Protein AF-U4UVW8-F1 (afdb_monomer_lite)

Foldseek 3Di:
DLVQQFVVVLQVVLCVVDPLVVLQVLVVVLLVLLVVLLPLCPDPVVVPDDVVVNLVSLVVSLVSCVNNGRNVSVVLSVVLSVCCVPPNPVSNVVCSVVNVVSSVVSVVSCVVVPSYD

pLDDT: mean 92.65, std 7.86, range [54.16, 98.38]

Sequence (117 aa):
MTDEILNKRVLGELSEQLSHDTAEMLLTRYEDEANALMTLLNSQQGKDAPVEDLIKDIHKTAGSSAQLGLSAMRHKLNVIEVNVKQQGVDALWSEIDNLNTLWKDSKDAIRNEGFLS

Secondary structure (DSSP, 8-state):
-HHHHS-HHHHHHHHHHS-HHHHHHHHHHHHHHHHHHHHHHTSHHHHHS-HHHHHHHHHHHHHHHHHTT-HHHHHHHHHHHHHHHHH-THHHHTTHHHHHHHHHHHHHHHHHTTS--

Radius of gyration: 14.37 Å; chains: 1; bounding box: 38×25×40 Å

Structure (mmCIF, N/CA/C/O backbone):
data_AF-U4UVW8-F1
#
_entry.id   AF-U4UVW8-F1
#
loop_
_atom_site.group_PDB
_atom_site.id
_atom_site.type_symbol
_atom_site.label_atom_id
_atom_site.label_alt_id
_atom_site.label_comp_id
_atom_site.label_asym_id
_atom_site.label_entity_id
_atom_site.label_seq_id
_atom_site.pdbx_PDB_ins_code
_atom_site.Cartn_x
_atom_site.Cartn_y
_atom_site.Cartn_z
_atom_site.occupancy
_atom_site.B_iso_or_equiv
_atom_site.auth_seq_id
_atom_site.auth_comp_id
_atom_site.auth_asym_id
_atom_site.auth_atom_id
_atom_site.pdbx_PDB_model_num
ATOM 1 N N . MET A 1 1 ? 5.270 -16.546 -8.961 1.00 54.16 1 MET A N 1
ATOM 2 C CA . MET A 1 1 ? 5.485 -15.763 -7.733 1.00 54.16 1 MET A CA 1
ATOM 3 C C . MET A 1 1 ? 5.767 -14.296 -8.021 1.00 54.16 1 MET A C 1
ATOM 5 O O . MET A 1 1 ? 4.865 -13.515 -7.773 1.00 54.16 1 MET A O 1
ATOM 9 N N . THR A 1 2 ? 6.899 -13.869 -8.599 1.00 59.59 2 THR A N 1
ATOM 10 C CA . THR A 1 2 ? 7.118 -12.417 -8.838 1.00 59.59 2 THR A CA 1
ATOM 11 C C . THR A 1 2 ? 6.093 -11.796 -9.794 1.00 59.59 2 THR A C 1
ATOM 13 O O . THR A 1 2 ? 5.602 -10.706 -9.528 1.00 59.59 2 THR A O 1
ATOM 16 N N . ASP A 1 3 ? 5.687 -12.524 -10.840 1.00 60.28 3 ASP A N 1
ATOM 17 C CA . ASP A 1 3 ? 4.657 -12.079 -11.800 1.00 60.28 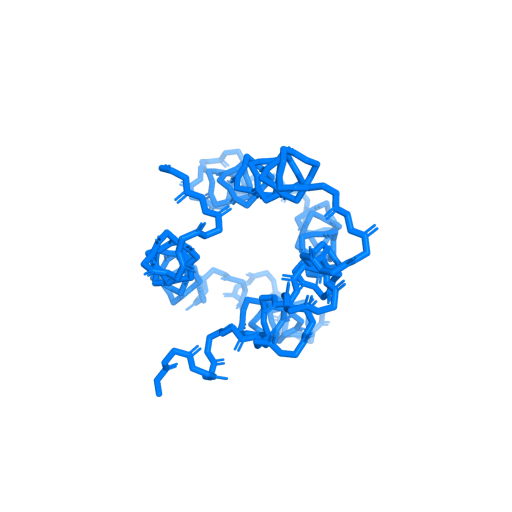3 ASP A CA 1
ATOM 18 C C . ASP A 1 3 ? 3.249 -11.953 -11.178 1.00 60.28 3 ASP A C 1
ATOM 20 O O . ASP A 1 3 ? 2.358 -11.343 -11.764 1.00 60.28 3 ASP A O 1
ATOM 24 N N . GLU A 1 4 ? 3.028 -12.534 -9.993 1.00 77.12 4 GLU A N 1
ATOM 25 C CA . GLU A 1 4 ? 1.775 -12.383 -9.238 1.00 77.12 4 GLU A CA 1
ATOM 26 C C . GLU A 1 4 ? 1.809 -11.111 -8.373 1.00 77.12 4 GLU A C 1
ATOM 28 O O . GLU A 1 4 ? 0.774 -10.483 -8.142 1.00 77.12 4 GLU A O 1
ATOM 33 N N . ILE A 1 5 ? 3.008 -10.694 -7.946 1.00 85.50 5 ILE A N 1
ATOM 34 C CA . ILE A 1 5 ? 3.252 -9.500 -7.128 1.00 85.50 5 ILE A CA 1
ATOM 35 C C . ILE A 1 5 ? 3.306 -8.241 -8.001 1.00 85.50 5 ILE A C 1
ATOM 37 O O . ILE A 1 5 ? 2.658 -7.237 -7.685 1.00 85.50 5 ILE A O 1
ATOM 41 N N . LEU A 1 6 ? 4.046 -8.319 -9.111 1.00 91.31 6 LEU A N 1
ATOM 42 C CA . LEU A 1 6 ? 4.310 -7.226 -10.036 1.00 91.31 6 LEU A CA 1
ATOM 43 C C . LEU A 1 6 ? 3.741 -7.510 -11.427 1.00 91.31 6 LEU A C 1
ATOM 45 O O . LEU A 1 6 ? 3.935 -8.573 -12.013 1.00 91.31 6 LEU A O 1
ATOM 49 N N . ASN A 1 7 ? 3.133 -6.491 -12.019 1.00 91.25 7 ASN A N 1
ATOM 50 C CA . ASN A 1 7 ? 2.764 -6.463 -13.419 1.00 91.25 7 ASN A CA 1
ATOM 51 C C . ASN A 1 7 ? 3.956 -5.981 -14.253 1.00 91.25 7 ASN A C 1
ATOM 53 O O . ASN A 1 7 ? 4.135 -4.784 -14.492 1.00 91.25 7 ASN A O 1
ATOM 57 N N . LYS A 1 8 ? 4.743 -6.943 -14.739 1.00 85.88 8 LYS A N 1
ATOM 58 C CA . LYS A 1 8 ? 5.932 -6.687 -15.564 1.00 85.88 8 LYS A CA 1
ATOM 59 C C . LYS A 1 8 ? 5.639 -5.948 -16.864 1.00 85.88 8 LYS A C 1
ATOM 61 O O . LYS A 1 8 ? 6.507 -5.236 -17.350 1.00 85.88 8 LYS A O 1
ATOM 66 N N . ARG A 1 9 ? 4.425 -6.072 -17.415 1.00 87.94 9 ARG A N 1
ATOM 67 C CA . ARG A 1 9 ? 4.039 -5.318 -18.614 1.00 87.94 9 ARG A CA 1
ATOM 68 C C . ARG A 1 9 ? 3.965 -3.826 -18.311 1.00 87.94 9 ARG A C 1
ATOM 70 O O . ARG A 1 9 ? 4.564 -3.042 -19.029 1.00 87.94 9 ARG A O 1
ATOM 77 N N . VAL A 1 10 ? 3.276 -3.451 -17.231 1.00 89.31 10 VAL A N 1
ATOM 78 C CA . VAL A 1 10 ? 3.172 -2.045 -16.807 1.00 89.31 10 VAL A CA 1
ATOM 79 C C . VAL A 1 10 ? 4.550 -1.487 -16.463 1.00 89.31 10 VAL A C 1
ATOM 81 O O . VAL A 1 10 ? 4.882 -0.402 -16.914 1.00 89.31 10 VAL A O 1
ATOM 84 N N . LEU A 1 11 ? 5.378 -2.239 -15.734 1.00 85.50 11 LEU A N 1
ATOM 85 C CA . LEU A 1 11 ? 6.744 -1.817 -15.395 1.00 85.50 11 LEU A CA 1
ATOM 86 C C . LEU A 1 11 ? 7.657 -1.681 -16.626 1.00 85.50 11 LEU A C 1
ATOM 88 O O . LEU A 1 11 ? 8.459 -0.750 -16.699 1.00 85.50 11 LEU A O 1
ATOM 92 N N . GLY A 1 12 ? 7.511 -2.579 -17.605 1.00 83.38 12 GLY A N 1
ATOM 93 C CA . GLY A 1 12 ? 8.202 -2.499 -18.891 1.00 83.38 12 GLY A CA 1
ATOM 94 C C . GLY A 1 12 ? 7.783 -1.261 -19.681 1.00 83.38 12 GLY A C 1
ATOM 95 O O . GLY A 1 12 ? 8.637 -0.470 -20.062 1.00 83.38 12 GLY A O 1
ATOM 96 N N . GLU A 1 13 ? 6.474 -1.027 -19.825 1.00 87.25 13 GLU A N 1
ATOM 97 C CA . GLU A 1 13 ? 5.924 0.181 -20.459 1.00 87.25 13 GLU A CA 1
ATOM 98 C C . GLU A 1 13 ? 6.431 1.458 -19.764 1.00 87.25 13 GLU A C 1
ATOM 100 O O . GLU A 1 13 ? 6.806 2.421 -20.431 1.00 87.25 13 GLU A O 1
ATOM 105 N N . LEU A 1 14 ? 6.501 1.457 -18.428 1.00 86.62 14 LEU A N 1
ATOM 106 C CA . LEU A 1 14 ? 6.999 2.583 -17.635 1.00 86.62 14 LEU A CA 1
ATOM 107 C C . LEU A 1 14 ? 8.480 2.86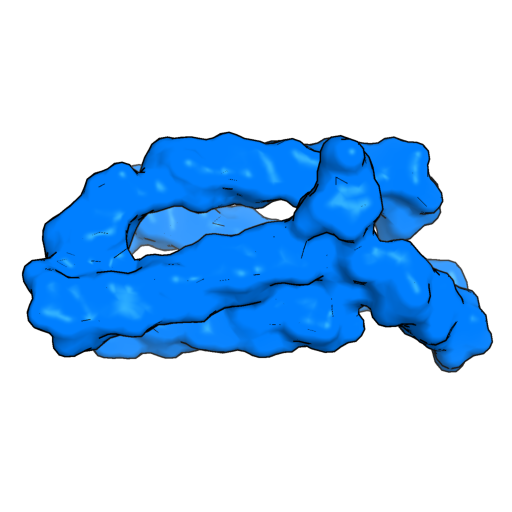3 -17.917 1.00 86.62 14 LEU A C 1
ATOM 109 O O . LEU A 1 14 ? 8.873 4.017 -18.055 1.00 86.62 14 LEU A O 1
ATOM 113 N N . SER A 1 15 ? 9.281 1.807 -18.051 1.00 81.06 15 SER A N 1
ATOM 114 C CA . SER A 1 15 ? 10.721 1.893 -18.330 1.00 81.06 15 SER A CA 1
ATOM 115 C C . SER A 1 15 ? 11.037 2.233 -19.787 1.00 81.06 15 SER A C 1
ATOM 117 O O . SER A 1 15 ? 12.100 2.772 -20.073 1.00 81.06 15 SER A O 1
ATOM 119 N N . GLU A 1 16 ? 10.131 1.925 -20.716 1.00 85.75 16 GLU A N 1
ATOM 120 C CA . GLU A 1 16 ? 10.244 2.311 -22.126 1.00 85.75 16 GLU A CA 1
ATOM 121 C C . GLU A 1 16 ? 9.827 3.770 -22.358 1.00 85.75 16 GLU A C 1
ATOM 123 O O . GLU A 1 16 ? 10.403 4.457 -23.203 1.00 85.75 16 GLU A O 1
ATOM 128 N N . GLN A 1 17 ? 8.815 4.249 -21.628 1.00 86.25 17 GLN A N 1
ATOM 129 C CA . GLN A 1 17 ? 8.271 5.602 -21.783 1.00 86.25 17 GLN A CA 1
ATOM 130 C C . GLN A 1 17 ? 9.042 6.659 -20.990 1.00 86.25 17 GLN A C 1
ATOM 132 O O . GLN A 1 17 ? 9.016 7.837 -21.354 1.00 86.25 17 GLN A O 1
ATOM 137 N N . LEU A 1 18 ? 9.700 6.262 -19.902 1.00 86.12 18 LEU A N 1
ATOM 138 C CA . LEU A 1 18 ? 10.402 7.159 -18.993 1.00 86.12 18 LEU A CA 1
ATOM 139 C C . LEU A 1 18 ? 11.900 6.857 -18.991 1.00 86.12 18 LEU A C 1
ATOM 141 O O . LEU A 1 18 ? 12.326 5.733 -19.234 1.00 86.12 18 LEU A O 1
ATOM 145 N N . SER A 1 19 ? 12.720 7.863 -18.675 1.00 86.25 19 SER A N 1
ATOM 146 C CA . SER A 1 19 ? 14.119 7.585 -18.346 1.00 86.25 19 SER A CA 1
ATOM 147 C C . SER A 1 19 ? 14.197 6.721 -17.086 1.00 86.25 19 SER A C 1
ATOM 149 O O . SER A 1 19 ? 13.325 6.817 -16.218 1.00 86.25 19 SER A O 1
ATOM 151 N N . HIS A 1 20 ? 15.270 5.935 -16.961 1.00 83.38 20 HIS A N 1
ATOM 152 C CA . HIS A 1 20 ? 15.536 5.129 -15.767 1.00 83.38 20 HIS A CA 1
ATOM 153 C C . HIS A 1 20 ? 15.420 5.966 -14.481 1.00 83.38 20 HIS A C 1
ATOM 155 O O . HIS A 1 20 ? 14.618 5.629 -13.618 1.00 83.38 20 HIS A O 1
ATOM 161 N N . ASP A 1 21 ? 16.074 7.132 -14.431 1.00 86.31 21 ASP A N 1
ATOM 162 C CA . ASP A 1 21 ? 16.014 8.066 -13.296 1.00 86.31 21 ASP A CA 1
ATOM 163 C C . ASP A 1 21 ? 14.583 8.520 -12.954 1.00 86.31 21 ASP A C 1
ATOM 165 O O . ASP A 1 21 ? 14.239 8.733 -11.792 1.00 86.31 21 ASP A O 1
ATOM 169 N N . THR A 1 22 ? 13.723 8.696 -13.964 1.00 89.19 22 THR A N 1
ATOM 170 C CA . THR A 1 22 ? 12.332 9.116 -13.742 1.00 89.19 22 THR A CA 1
ATOM 171 C C . THR A 1 22 ? 11.498 7.956 -13.202 1.00 89.19 22 THR A C 1
ATOM 173 O O . THR A 1 22 ? 10.703 8.157 -12.284 1.00 89.19 22 THR A O 1
ATOM 176 N N . ALA A 1 23 ? 11.679 6.749 -13.742 1.00 87.94 23 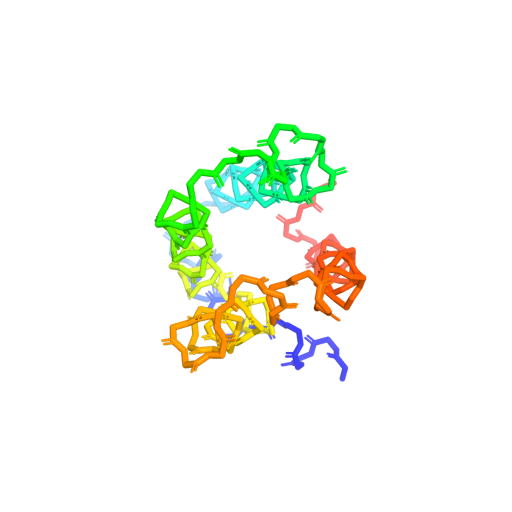ALA A N 1
ATOM 177 C CA . ALA A 1 23 ? 11.013 5.547 -13.248 1.00 87.94 23 ALA A CA 1
ATOM 178 C C . ALA A 1 23 ? 11.427 5.240 -11.798 1.00 87.94 23 ALA A C 1
ATOM 180 O O . ALA A 1 23 ? 10.565 5.035 -10.942 1.00 87.94 23 ALA A O 1
ATOM 181 N N . GLU A 1 24 ? 12.724 5.312 -11.502 1.00 89.44 24 GLU A N 1
ATOM 182 C CA . GLU A 1 24 ? 13.277 5.135 -10.159 1.00 89.44 24 GLU A CA 1
ATOM 183 C C . GLU A 1 24 ? 12.744 6.196 -9.182 1.00 89.44 24 GLU A C 1
ATOM 185 O O . GLU A 1 24 ? 12.301 5.862 -8.082 1.00 89.44 24 GLU A O 1
ATOM 190 N N . MET A 1 25 ? 12.682 7.471 -9.589 1.00 92.50 25 MET A N 1
ATOM 191 C CA . MET A 1 25 ? 12.088 8.538 -8.773 1.00 92.50 25 MET A CA 1
ATOM 192 C C . MET A 1 25 ? 10.618 8.251 -8.434 1.00 92.50 25 MET A C 1
ATOM 194 O O . MET A 1 25 ? 10.190 8.471 -7.298 1.00 92.50 25 MET A O 1
ATOM 198 N N . LEU A 1 26 ? 9.823 7.789 -9.404 1.00 92.88 26 LEU A N 1
ATOM 199 C CA . LEU A 1 26 ? 8.411 7.465 -9.184 1.00 92.88 26 LEU A CA 1
ATOM 200 C C . LEU A 1 26 ? 8.244 6.283 -8.228 1.00 92.88 26 LEU A C 1
ATOM 202 O O . LEU A 1 26 ? 7.408 6.343 -7.325 1.00 92.88 26 LEU A O 1
ATOM 206 N N . LEU A 1 27 ? 9.058 5.241 -8.389 1.00 92.94 27 LEU A N 1
ATOM 207 C CA . LEU A 1 27 ? 9.043 4.076 -7.508 1.00 92.94 27 LEU A CA 1
ATOM 208 C C . LEU A 1 27 ? 9.537 4.411 -6.099 1.00 92.94 27 LEU A C 1
ATOM 210 O O . LEU A 1 27 ? 8.959 3.922 -5.132 1.00 92.94 27 LEU A O 1
ATOM 214 N N . THR A 1 28 ? 10.518 5.304 -5.967 1.00 94.00 28 THR A N 1
ATOM 215 C CA . THR A 1 28 ? 10.992 5.808 -4.669 1.00 94.00 28 THR A CA 1
ATOM 216 C C . THR A 1 28 ? 9.884 6.575 -3.952 1.00 94.00 28 THR A C 1
ATOM 218 O O . THR A 1 28 ? 9.582 6.307 -2.793 1.00 94.00 28 THR A O 1
ATOM 221 N N . ARG A 1 29 ? 9.192 7.479 -4.661 1.00 95.69 29 ARG A N 1
ATOM 222 C CA . ARG A 1 29 ? 8.039 8.209 -4.103 1.00 95.69 29 ARG A CA 1
ATOM 223 C C . ARG A 1 29 ? 6.915 7.276 -3.675 1.00 95.69 29 ARG A C 1
ATOM 225 O O . ARG A 1 29 ? 6.253 7.531 -2.672 1.00 95.69 29 ARG A O 1
ATOM 232 N N . TYR A 1 30 ? 6.681 6.216 -4.440 1.00 96.38 30 TYR A N 1
ATOM 233 C CA . TYR A 1 30 ? 5.720 5.197 -4.055 1.00 96.38 30 TYR A CA 1
ATOM 234 C C . TYR A 1 30 ? 6.171 4.417 -2.821 1.00 96.38 30 TYR A C 1
ATOM 236 O O . TYR A 1 30 ? 5.351 4.158 -1.944 1.00 96.38 30 TYR A O 1
ATOM 244 N N . GLU A 1 31 ? 7.453 4.056 -2.725 1.00 96.31 31 GLU A N 1
ATOM 245 C CA . GLU A 1 31 ? 7.992 3.413 -1.529 1.00 96.31 31 GLU A CA 1
ATOM 246 C C . GLU A 1 31 ? 7.770 4.289 -0.290 1.00 96.31 31 GLU A C 1
ATOM 248 O O . GLU A 1 31 ? 7.287 3.781 0.723 1.00 96.31 31 GLU A O 1
ATOM 253 N N . ASP A 1 32 ? 8.036 5.591 -0.381 1.00 97.31 32 ASP A N 1
ATOM 254 C CA . ASP A 1 32 ? 7.777 6.539 0.705 1.00 97.31 32 ASP A CA 1
ATOM 255 C C . ASP A 1 32 ? 6.289 6.598 1.075 1.00 97.31 32 ASP A C 1
ATOM 257 O O . ASP A 1 32 ? 5.936 6.537 2.255 1.00 97.31 32 ASP A O 1
ATOM 261 N N . GLU A 1 33 ? 5.401 6.658 0.080 1.00 98.12 33 GLU A N 1
ATOM 262 C CA . GLU A 1 33 ? 3.951 6.654 0.289 1.00 98.12 33 GLU A CA 1
ATOM 263 C C . GLU A 1 33 ? 3.468 5.371 0.980 1.00 98.12 33 GLU A C 1
ATOM 265 O O . GLU A 1 33 ? 2.746 5.434 1.978 1.00 98.12 33 GLU A O 1
ATOM 270 N N . ALA A 1 34 ? 3.881 4.204 0.485 1.00 97.81 34 ALA A N 1
ATOM 271 C CA . ALA A 1 34 ? 3.494 2.919 1.053 1.00 97.81 34 ALA A CA 1
ATOM 272 C C . ALA A 1 34 ? 4.077 2.729 2.463 1.00 97.81 34 ALA A C 1
ATOM 274 O O . ALA A 1 34 ? 3.380 2.244 3.355 1.00 97.81 34 ALA A O 1
ATOM 275 N N . ASN A 1 35 ? 5.318 3.163 2.708 1.00 98.12 35 ASN A N 1
ATOM 276 C CA . ASN A 1 35 ? 5.926 3.153 4.041 1.00 98.12 35 ASN A CA 1
ATOM 277 C C . ASN A 1 35 ? 5.171 4.059 5.022 1.00 98.12 35 ASN A C 1
ATOM 279 O O . ASN A 1 35 ? 4.975 3.676 6.179 1.00 98.12 35 ASN A O 1
ATOM 283 N N . ALA A 1 36 ? 4.741 5.241 4.575 1.00 98.19 36 ALA A N 1
ATOM 284 C CA . ALA A 1 36 ? 3.939 6.150 5.385 1.00 98.19 36 ALA A CA 1
ATOM 285 C C . ALA A 1 36 ? 2.584 5.524 5.740 1.00 98.19 36 ALA A C 1
ATOM 287 O O . ALA A 1 36 ? 2.197 5.554 6.908 1.00 98.19 36 ALA A O 1
ATOM 288 N N . LEU A 1 37 ? 1.917 4.876 4.776 1.00 98.38 37 LEU A N 1
ATOM 289 C CA . LEU A 1 37 ? 0.674 4.145 5.025 1.00 98.38 37 LEU A CA 1
ATOM 290 C C . LEU A 1 37 ? 0.876 3.018 6.046 1.00 98.38 37 LEU A C 1
ATOM 292 O O . LEU A 1 37 ? 0.140 2.952 7.029 1.00 98.38 37 LEU A O 1
ATOM 296 N N . MET A 1 38 ? 1.883 2.156 5.866 1.00 98.25 38 MET A N 1
ATOM 297 C CA . MET A 1 38 ? 2.144 1.081 6.831 1.00 98.25 38 MET A CA 1
ATOM 298 C C . MET A 1 38 ? 2.459 1.650 8.214 1.00 98.25 38 MET A C 1
ATOM 300 O O . MET A 1 38 ? 1.943 1.163 9.216 1.00 98.25 38 MET A O 1
ATOM 304 N N . THR A 1 39 ? 3.255 2.715 8.290 1.00 98.25 39 THR A N 1
ATOM 305 C CA . THR A 1 39 ? 3.585 3.367 9.563 1.00 98.25 39 THR A CA 1
ATOM 306 C C . THR A 1 39 ? 2.332 3.897 10.254 1.00 98.25 39 THR A C 1
ATOM 308 O O . THR A 1 39 ? 2.144 3.644 11.443 1.00 98.25 39 THR A O 1
ATOM 311 N N . LEU A 1 40 ? 1.446 4.571 9.514 1.00 97.88 40 LEU A N 1
ATOM 312 C CA . LEU A 1 40 ? 0.168 5.050 10.032 1.00 97.88 40 LEU A CA 1
ATOM 313 C C . LEU A 1 40 ? -0.664 3.886 10.578 1.00 97.88 40 LEU A C 1
ATOM 315 O O . LEU A 1 40 ? -1.028 3.911 11.752 1.00 97.88 40 LEU A O 1
ATOM 319 N N . LEU A 1 41 ? -0.891 2.845 9.775 1.00 97.50 41 LEU A N 1
ATOM 320 C CA . LEU A 1 41 ? -1.730 1.695 10.133 1.00 97.50 41 LEU A CA 1
ATOM 321 C C . LEU A 1 41 ? -1.194 0.891 11.330 1.00 97.50 41 LEU A C 1
ATOM 323 O O . LEU A 1 41 ? -1.976 0.322 12.087 1.00 97.50 41 LEU A O 1
ATOM 327 N N . ASN A 1 42 ? 0.123 0.872 11.548 1.00 97.50 42 ASN A N 1
ATOM 328 C CA . ASN A 1 42 ? 0.741 0.194 12.693 1.00 97.50 42 ASN A CA 1
ATOM 329 C C . ASN A 1 42 ? 0.892 1.097 13.935 1.00 97.50 42 ASN A C 1
ATOM 331 O O . ASN A 1 42 ? 1.367 0.643 14.978 1.00 97.50 42 ASN A O 1
ATOM 335 N N . SER A 1 43 ? 0.502 2.371 13.854 1.00 97.38 43 SER A N 1
ATOM 336 C CA . SER A 1 43 ? 0.650 3.340 14.944 1.00 97.38 43 SER A CA 1
ATOM 337 C C . SER A 1 43 ? -0.624 3.504 15.776 1.00 97.38 43 SER A C 1
ATOM 339 O O . SER A 1 43 ? -1.733 3.207 15.333 1.00 97.38 43 SER A O 1
ATOM 341 N N . GLN A 1 44 ? -0.474 4.056 16.984 1.00 96.81 44 GLN A N 1
ATOM 342 C CA . GLN A 1 44 ? -1.623 4.481 17.789 1.00 96.81 44 GLN A CA 1
ATOM 343 C C . GLN A 1 44 ? -2.424 5.587 17.083 1.00 96.81 44 GLN A C 1
ATOM 345 O O . GLN A 1 44 ? -3.647 5.555 17.098 1.00 96.81 44 GLN A O 1
ATOM 350 N N . GLN A 1 45 ? -1.740 6.497 16.377 1.00 96.62 45 GLN A N 1
ATOM 351 C CA . GLN A 1 45 ? -2.388 7.531 15.570 1.00 96.62 45 GLN A CA 1
ATOM 352 C C . GLN A 1 45 ? -3.332 6.930 14.521 1.00 96.62 45 GLN A C 1
ATOM 354 O O . GLN A 1 45 ? -4.425 7.450 14.338 1.00 96.62 45 GLN A O 1
ATOM 359 N N . GLY A 1 46 ? -2.942 5.838 13.857 1.00 96.19 46 GLY A N 1
ATOM 360 C CA . GLY A 1 46 ? -3.809 5.152 12.897 1.00 96.19 46 GLY A CA 1
ATOM 361 C C . GLY A 1 46 ? -5.022 4.502 13.554 1.00 96.19 46 GLY A C 1
ATOM 362 O O . GLY A 1 46 ? -6.114 4.570 13.005 1.00 96.19 46 GLY A O 1
ATOM 363 N N . LYS A 1 47 ? -4.860 3.922 14.748 1.00 95.56 47 LYS A N 1
ATOM 364 C CA . LYS A 1 47 ? -5.974 3.326 15.509 1.00 95.56 47 LYS A CA 1
ATOM 365 C C . LYS A 1 47 ? -6.996 4.357 15.984 1.00 95.56 47 LYS A C 1
ATOM 367 O O . LYS A 1 47 ? -8.175 4.033 16.079 1.00 95.56 47 LYS A O 1
ATOM 372 N N . ASP A 1 48 ? -6.536 5.572 16.263 1.00 96.50 48 ASP A N 1
ATOM 373 C CA . ASP A 1 48 ? -7.376 6.681 16.721 1.00 96.50 48 ASP A CA 1
ATOM 374 C C . ASP A 1 48 ? -7.914 7.542 15.560 1.00 96.50 48 ASP A C 1
ATOM 376 O O . ASP A 1 48 ? -8.728 8.443 15.778 1.00 96.50 48 ASP A O 1
ATOM 380 N N . ALA A 1 49 ? -7.461 7.298 14.325 1.00 96.25 49 ALA A N 1
ATOM 381 C CA . ALA A 1 49 ? -7.866 8.065 13.155 1.00 96.25 49 ALA A CA 1
ATOM 382 C C . ALA A 1 49 ? -9.301 7.725 12.708 1.00 96.25 49 ALA A C 1
ATOM 384 O O . ALA A 1 49 ? -9.735 6.573 12.818 1.00 96.25 49 ALA A O 1
ATOM 385 N N . PRO A 1 50 ? -10.036 8.692 12.127 1.00 96.56 50 PRO A N 1
ATOM 386 C CA . PRO A 1 50 ? -11.298 8.411 11.455 1.00 96.56 50 PRO A CA 1
ATOM 387 C C . PRO A 1 50 ? -11.111 7.385 10.334 1.00 96.56 50 PRO A C 1
ATOM 389 O O . PRO A 1 50 ? -10.208 7.508 9.502 1.00 96.56 50 PRO A O 1
ATOM 392 N N . VAL A 1 51 ? -11.996 6.388 10.278 1.00 95.56 51 VAL A N 1
ATOM 393 C CA . VAL A 1 51 ? -11.917 5.313 9.278 1.00 95.56 51 VAL A CA 1
ATOM 394 C C . VAL A 1 51 ? -11.982 5.854 7.848 1.00 95.56 51 VAL A C 1
ATOM 396 O O . VAL A 1 51 ? -11.334 5.320 6.951 1.00 95.56 51 VAL A O 1
ATOM 399 N N . GLU A 1 52 ? -12.710 6.947 7.623 1.00 95.56 52 GLU A N 1
ATOM 400 C CA . GLU A 1 52 ? -12.820 7.600 6.321 1.00 95.56 52 GLU A CA 1
ATOM 401 C C . GLU A 1 52 ? -11.488 8.176 5.841 1.00 95.56 52 GLU A C 1
ATOM 403 O O . GLU A 1 52 ? -11.231 8.187 4.638 1.00 95.56 52 GLU A O 1
ATOM 408 N N . ASP A 1 53 ? -10.641 8.647 6.755 1.00 96.50 53 ASP A N 1
ATOM 409 C CA . ASP A 1 53 ? -9.323 9.175 6.409 1.00 96.50 53 ASP A CA 1
ATOM 410 C C . ASP A 1 53 ? -8.349 8.033 6.103 1.00 96.50 53 ASP A C 1
ATOM 412 O O . ASP A 1 53 ? -7.671 8.074 5.077 1.00 96.50 53 ASP A O 1
ATOM 416 N N . LEU A 1 54 ? -8.396 6.946 6.882 1.00 97.12 54 LEU A N 1
ATOM 417 C CA . LEU A 1 54 ? -7.640 5.723 6.580 1.00 97.12 54 LEU A CA 1
ATOM 418 C C . LEU A 1 54 ? -8.008 5.154 5.202 1.00 97.12 54 LEU A C 1
ATOM 420 O O . LEU A 1 54 ? -7.133 4.778 4.424 1.00 97.12 54 LEU A O 1
ATOM 424 N N . ILE A 1 55 ? -9.302 5.124 4.868 1.00 96.81 55 ILE A N 1
ATOM 425 C CA . ILE A 1 55 ? -9.785 4.677 3.555 1.00 96.81 55 ILE A CA 1
ATOM 426 C C . ILE A 1 55 ? -9.242 5.562 2.429 1.00 96.81 55 ILE A C 1
ATOM 428 O O . ILE A 1 55 ? -8.892 5.034 1.375 1.00 96.81 55 ILE A O 1
ATOM 432 N N . LYS A 1 56 ? -9.157 6.887 2.616 1.00 97.12 56 LYS A N 1
ATOM 433 C CA . LYS A 1 56 ? -8.593 7.787 1.594 1.00 97.12 56 LYS A CA 1
ATOM 434 C C . LYS A 1 56 ? -7.123 7.479 1.333 1.00 97.12 56 LYS A C 1
ATOM 436 O O . LYS A 1 56 ? -6.731 7.419 0.168 1.00 97.12 56 LYS A O 1
ATOM 441 N N . ASP A 1 57 ? -6.340 7.254 2.384 1.00 97.75 57 ASP A N 1
ATOM 442 C CA . ASP A 1 57 ? -4.921 6.918 2.247 1.00 97.75 57 ASP A CA 1
ATOM 443 C C . ASP A 1 57 ? -4.737 5.548 1.575 1.00 97.75 57 ASP A C 1
ATOM 445 O O . ASP A 1 57 ? -3.965 5.427 0.624 1.00 97.75 57 ASP A O 1
ATOM 449 N N . ILE A 1 58 ? -5.529 4.543 1.968 1.00 98.06 58 ILE A N 1
ATOM 450 C CA . ILE A 1 58 ? -5.560 3.217 1.323 1.00 98.06 58 ILE A CA 1
ATOM 451 C C . ILE A 1 58 ? -5.914 3.334 -0.165 1.00 98.06 58 ILE A C 1
ATOM 453 O O . ILE A 1 58 ? -5.233 2.751 -1.012 1.00 98.06 58 ILE A O 1
ATOM 457 N N . HIS A 1 59 ? -6.954 4.103 -0.497 1.00 98.25 59 HIS A N 1
ATOM 458 C CA . HIS A 1 59 ? -7.407 4.307 -1.871 1.00 98.25 59 HIS A CA 1
ATOM 459 C C . HIS A 1 59 ? -6.343 5.005 -2.725 1.00 98.25 59 HIS A C 1
ATOM 461 O O . HIS A 1 59 ? -6.081 4.602 -3.861 1.00 98.25 59 HIS A O 1
ATOM 467 N N . LYS A 1 60 ? -5.693 6.033 -2.166 1.00 98.12 60 LYS A N 1
ATOM 468 C CA . LYS A 1 60 ? -4.592 6.747 -2.814 1.00 98.12 60 LYS A CA 1
ATOM 469 C C . LYS A 1 60 ? -3.451 5.787 -3.145 1.00 98.12 60 LYS A C 1
ATOM 471 O O . LYS A 1 60 ? -3.058 5.706 -4.308 1.00 98.12 60 LYS A O 1
ATOM 476 N N . THR A 1 61 ? -2.990 5.007 -2.166 1.00 98.19 61 THR A N 1
ATOM 477 C CA . THR A 1 61 ? -1.914 4.033 -2.381 1.00 98.19 61 THR A CA 1
ATOM 478 C C . THR A 1 61 ? -2.315 2.952 -3.381 1.00 98.19 61 THR A C 1
ATOM 480 O O . THR A 1 61 ? -1.505 2.595 -4.231 1.00 98.19 61 THR A O 1
ATOM 483 N N . ALA A 1 62 ? -3.572 2.492 -3.382 1.00 98.06 62 ALA A N 1
ATOM 484 C CA . ALA A 1 62 ? -4.067 1.547 -4.387 1.00 98.06 62 ALA A CA 1
ATOM 485 C C . ALA A 1 62 ? -4.013 2.129 -5.810 1.00 98.06 62 ALA A C 1
ATOM 487 O O . ALA A 1 62 ? -3.664 1.423 -6.763 1.00 98.06 62 ALA A O 1
ATOM 488 N N . GLY A 1 63 ? -4.334 3.419 -5.955 1.00 97.75 63 GLY A N 1
ATOM 489 C CA . GLY A 1 63 ? -4.201 4.167 -7.203 1.00 97.75 63 GLY A CA 1
ATOM 490 C C . GLY A 1 63 ? -2.753 4.221 -7.689 1.00 97.75 63 GLY A C 1
ATOM 491 O O . GLY A 1 63 ? -2.479 3.864 -8.837 1.00 97.75 63 GLY A O 1
ATOM 492 N N . SER A 1 64 ? -1.819 4.576 -6.806 1.00 97.56 64 SER A N 1
ATOM 493 C CA . SER A 1 64 ? -0.385 4.589 -7.115 1.00 97.56 64 SER A CA 1
ATOM 494 C C . SER A 1 64 ? 0.132 3.189 -7.478 1.00 97.56 64 SER A C 1
ATOM 496 O O . SER A 1 64 ? 0.823 3.026 -8.485 1.00 97.56 64 SER A O 1
ATOM 498 N N . SER A 1 65 ? -0.281 2.143 -6.746 1.00 97.06 65 SER A N 1
ATOM 499 C CA . SER A 1 65 ? 0.060 0.750 -7.070 1.00 97.06 65 SER A CA 1
ATOM 500 C C . SER A 1 65 ? -0.427 0.352 -8.467 1.00 97.06 65 SER A C 1
ATOM 502 O O . SER A 1 65 ? 0.254 -0.388 -9.174 1.00 97.06 65 SER A O 1
ATOM 504 N N . ALA A 1 66 ? -1.598 0.836 -8.894 1.00 95.06 66 ALA A N 1
ATOM 505 C CA . ALA A 1 66 ? -2.125 0.558 -10.227 1.00 95.06 66 ALA A CA 1
ATOM 506 C C . ALA A 1 66 ? -1.278 1.190 -11.338 1.00 95.06 66 ALA A C 1
ATOM 508 O O . ALA A 1 66 ? -1.045 0.542 -12.357 1.00 95.06 66 ALA A O 1
ATOM 509 N N . GLN A 1 67 ? -0.823 2.427 -11.132 1.00 93.81 67 GLN A N 1
ATOM 510 C CA . GLN A 1 67 ? -0.006 3.163 -12.100 1.00 93.81 67 GLN A CA 1
ATOM 511 C C . GLN A 1 67 ? 1.396 2.572 -12.244 1.00 93.81 67 GLN A C 1
ATOM 513 O O . GLN A 1 67 ? 1.949 2.576 -13.337 1.00 93.81 67 GLN A O 1
ATOM 518 N N . LEU A 1 68 ? 1.949 2.041 -11.154 1.00 94.00 68 LEU A N 1
ATOM 519 C CA . LEU A 1 68 ? 3.327 1.552 -11.105 1.00 94.00 68 LEU A CA 1
ATOM 520 C C . LEU A 1 68 ? 3.444 0.036 -11.281 1.00 94.00 68 LEU A C 1
ATOM 522 O O . LEU A 1 68 ? 4.533 -0.514 -11.192 1.00 94.00 68 LEU A O 1
ATOM 526 N N . GLY A 1 69 ? 2.336 -0.660 -11.540 1.00 93.81 69 GLY A N 1
ATOM 527 C CA . GLY A 1 69 ? 2.361 -2.095 -11.818 1.00 93.81 69 GLY A CA 1
ATOM 528 C C . GLY A 1 69 ? 2.506 -2.978 -10.578 1.00 93.81 69 GLY A C 1
ATOM 529 O O . GLY A 1 69 ? 2.935 -4.116 -10.693 1.00 93.81 69 GLY A O 1
ATOM 530 N N . LEU A 1 70 ? 2.118 -2.516 -9.392 1.00 95.44 70 LEU A N 1
ATOM 531 C CA . LEU A 1 70 ? 2.169 -3.303 -8.155 1.00 95.44 70 LEU A CA 1
ATOM 532 C C . LEU A 1 70 ? 0.824 -4.007 -7.947 1.00 95.44 70 LEU A C 1
ATOM 534 O O . LEU A 1 70 ? -0.003 -3.620 -7.117 1.00 95.44 70 LEU A O 1
ATOM 538 N N . SER A 1 71 ? 0.572 -5.018 -8.780 1.00 94.75 71 SER A N 1
ATOM 539 C CA . SER A 1 71 ? -0.735 -5.666 -8.926 1.00 94.75 71 SER A CA 1
ATOM 540 C C . SER A 1 71 ? -1.260 -6.281 -7.635 1.00 94.75 71 SER A C 1
ATOM 542 O O . SER A 1 71 ? -2.441 -6.097 -7.326 1.00 94.75 71 SER A O 1
ATOM 544 N N . ALA A 1 72 ? -0.411 -6.966 -6.865 1.00 95.88 72 ALA A N 1
ATOM 545 C CA . ALA A 1 72 ? -0.849 -7.592 -5.622 1.00 95.88 72 ALA A CA 1
ATOM 546 C C . ALA A 1 72 ? -1.188 -6.554 -4.545 1.00 95.88 72 ALA A C 1
ATOM 548 O O . ALA A 1 72 ? -2.247 -6.653 -3.924 1.00 95.88 72 ALA A O 1
ATOM 549 N N . MET A 1 73 ? -0.354 -5.517 -4.377 1.00 97.75 73 MET A N 1
ATOM 550 C CA . MET A 1 73 ? -0.641 -4.404 -3.460 1.00 97.75 73 MET A CA 1
ATOM 551 C C . MET A 1 73 ? -1.956 -3.719 -3.818 1.00 97.75 73 MET A C 1
ATOM 553 O O . MET A 1 73 ? -2.831 -3.589 -2.964 1.00 97.75 73 MET A O 1
ATOM 557 N N . ARG A 1 74 ? -2.146 -3.369 -5.097 1.00 97.69 74 ARG A N 1
ATOM 558 C CA . ARG A 1 74 ? -3.404 -2.793 -5.587 1.00 97.69 74 ARG A CA 1
ATOM 559 C C . ARG A 1 74 ? -4.596 -3.676 -5.218 1.00 97.69 74 ARG A C 1
ATOM 561 O O . ARG A 1 74 ? -5.604 -3.177 -4.726 1.00 97.69 74 ARG A O 1
ATOM 568 N N . HIS A 1 75 ? -4.504 -4.977 -5.492 1.00 97.12 75 HIS A N 1
ATOM 569 C CA . HIS A 1 75 ? -5.589 -5.909 -5.204 1.00 97.12 75 HIS A CA 1
ATOM 570 C C . HIS A 1 75 ? -5.900 -5.961 -3.705 1.00 97.12 75 HIS A C 1
ATOM 572 O O . HIS A 1 75 ? -7.057 -5.802 -3.321 1.00 97.12 75 HIS A O 1
ATOM 578 N N . LYS A 1 76 ? -4.874 -6.114 -2.861 1.00 97.81 76 LYS A N 1
ATOM 579 C CA . LYS A 1 76 ? -5.034 -6.194 -1.408 1.00 97.81 76 LYS A CA 1
ATOM 580 C C . LYS A 1 76 ? -5.661 -4.929 -0.828 1.00 97.81 76 LYS A C 1
ATOM 582 O O . LYS A 1 76 ? -6.608 -5.034 -0.054 1.00 97.81 76 LYS A O 1
ATOM 587 N N . LEU A 1 77 ? -5.178 -3.755 -1.231 1.00 98.31 77 LEU A N 1
ATOM 588 C CA . LEU A 1 77 ? -5.702 -2.469 -0.767 1.00 98.31 77 LEU A CA 1
ATOM 589 C C . LEU A 1 77 ? -7.172 -2.282 -1.173 1.00 98.31 77 LEU A C 1
ATOM 591 O O . LEU A 1 77 ? -7.984 -1.891 -0.340 1.00 98.31 77 LEU A O 1
ATOM 595 N N . ASN A 1 78 ? -7.547 -2.660 -2.400 1.00 98.19 78 ASN A N 1
ATOM 596 C CA . ASN A 1 78 ? -8.947 -2.622 -2.839 1.00 98.19 78 ASN A CA 1
ATOM 597 C C . ASN A 1 78 ? -9.844 -3.577 -2.036 1.00 98.19 78 ASN A C 1
ATOM 599 O O . ASN A 1 78 ? -10.972 -3.224 -1.700 1.00 98.19 78 ASN A O 1
ATOM 603 N N . VAL A 1 79 ? -9.364 -4.788 -1.731 1.00 97.50 79 VAL A N 1
ATOM 604 C CA . VAL A 1 79 ? -10.111 -5.752 -0.904 1.00 97.50 79 VAL A CA 1
ATOM 605 C C . VAL A 1 79 ? -10.319 -5.203 0.505 1.00 97.50 79 VAL A C 1
ATOM 607 O O . VAL A 1 79 ? -11.437 -5.258 1.012 1.00 97.50 79 VAL A O 1
ATOM 610 N N . ILE A 1 80 ? -9.280 -4.624 1.112 1.00 97.69 80 ILE A N 1
ATOM 611 C CA . ILE A 1 80 ? -9.383 -3.962 2.418 1.00 97.69 80 ILE A CA 1
ATOM 612 C C . ILE A 1 80 ? -10.412 -2.830 2.354 1.00 97.69 80 ILE A C 1
ATOM 614 O O . ILE A 1 80 ? -11.317 -2.788 3.181 1.00 97.69 80 ILE A O 1
ATOM 618 N N . GLU A 1 81 ? -10.337 -1.957 1.346 1.00 97.00 81 GLU A N 1
ATOM 619 C CA . GLU A 1 81 ? -11.276 -0.844 1.173 1.00 97.00 81 GLU A CA 1
ATOM 620 C C . GLU A 1 81 ? -12.738 -1.326 1.118 1.00 97.00 81 GLU A C 1
ATOM 622 O O . GLU A 1 81 ? -13.614 -0.773 1.788 1.00 97.00 81 GLU A O 1
ATOM 627 N N . VAL A 1 82 ? -13.008 -2.383 0.346 1.00 97.12 82 VAL A N 1
ATOM 628 C CA . VAL A 1 82 ? -14.344 -2.989 0.232 1.00 97.12 82 VAL A CA 1
ATOM 629 C C . VAL A 1 82 ? -14.787 -3.616 1.552 1.00 97.12 82 VAL A C 1
ATOM 631 O O . VAL A 1 82 ? -15.918 -3.385 1.985 1.00 97.12 82 VAL A O 1
ATOM 634 N N . ASN A 1 83 ? -13.913 -4.378 2.209 1.00 96.81 83 ASN A N 1
ATOM 635 C CA . ASN A 1 83 ? -14.242 -5.058 3.457 1.00 96.81 83 ASN A CA 1
ATOM 636 C C . ASN A 1 83 ? -14.538 -4.060 4.577 1.00 96.81 83 ASN A C 1
ATOM 638 O O . ASN A 1 83 ? -15.523 -4.237 5.285 1.00 96.81 83 ASN A O 1
ATOM 642 N N . VAL A 1 84 ? -13.771 -2.973 4.691 1.00 96.25 84 VAL A N 1
ATOM 643 C CA . VAL A 1 84 ? -14.030 -1.921 5.685 1.00 96.25 84 VAL A CA 1
ATOM 644 C C . VAL A 1 84 ? -15.387 -1.263 5.447 1.00 96.25 84 VAL A C 1
ATOM 646 O O . VAL A 1 84 ? -16.151 -1.067 6.389 1.00 96.25 84 VAL A O 1
ATOM 649 N N . LYS A 1 85 ? -15.737 -0.983 4.185 1.00 93.06 85 LYS A N 1
ATOM 650 C CA . LYS A 1 85 ? -17.052 -0.422 3.826 1.00 93.06 85 LYS A CA 1
ATOM 651 C C . LYS A 1 85 ? -18.220 -1.351 4.177 1.00 93.06 85 LYS A C 1
ATOM 653 O O . LYS A 1 85 ? -19.321 -0.864 4.411 1.00 93.06 85 LYS A O 1
ATOM 658 N N . GLN A 1 86 ? -18.004 -2.667 4.186 1.00 95.25 86 GLN A N 1
ATOM 659 C CA . GLN A 1 86 ? -19.050 -3.666 4.434 1.00 95.25 86 GLN A CA 1
ATOM 660 C C . GLN A 1 86 ? -19.134 -4.124 5.895 1.00 95.25 86 GLN A C 1
ATOM 662 O O . GLN A 1 86 ? -20.225 -4.401 6.385 1.00 95.25 86 GLN A O 1
ATOM 667 N N . GLN A 1 87 ? -17.991 -4.250 6.565 1.00 95.69 87 GLN A N 1
ATOM 668 C CA . GLN A 1 87 ? -17.837 -4.950 7.844 1.00 95.69 87 GLN A CA 1
ATOM 669 C C . GLN A 1 87 ? -17.313 -4.032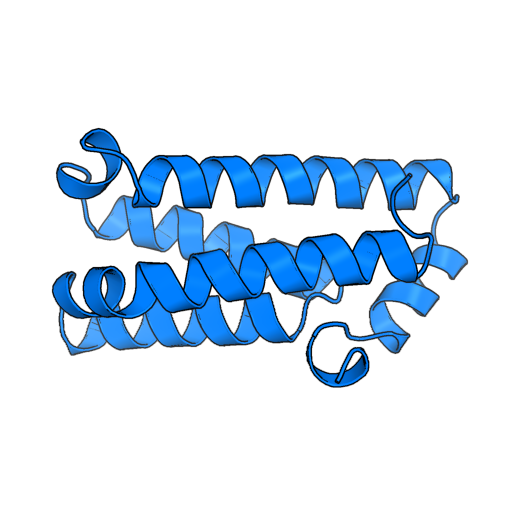 8.958 1.00 95.69 87 GLN A C 1
ATOM 671 O O . GLN A 1 87 ? -17.285 -4.434 10.118 1.00 95.69 87 GLN A O 1
ATOM 676 N N . GLY A 1 88 ? -16.932 -2.795 8.628 1.00 92.81 88 GLY A N 1
ATOM 677 C CA . GLY A 1 88 ? -16.373 -1.830 9.569 1.00 92.81 88 GLY A CA 1
ATOM 678 C C . GLY A 1 88 ? -14.854 -1.929 9.717 1.00 92.81 88 GLY A C 1
ATOM 679 O O . GLY A 1 88 ? -14.182 -2.738 9.076 1.00 92.81 88 GLY A O 1
ATOM 680 N N . VAL A 1 89 ? -14.305 -1.062 10.570 1.00 95.19 89 VAL A N 1
ATOM 681 C CA . VAL A 1 89 ? -12.853 -0.865 10.724 1.00 95.19 89 VAL A CA 1
ATOM 682 C C . VAL A 1 89 ? -12.116 -2.112 11.230 1.00 95.19 89 VAL A C 1
ATOM 684 O O . VAL A 1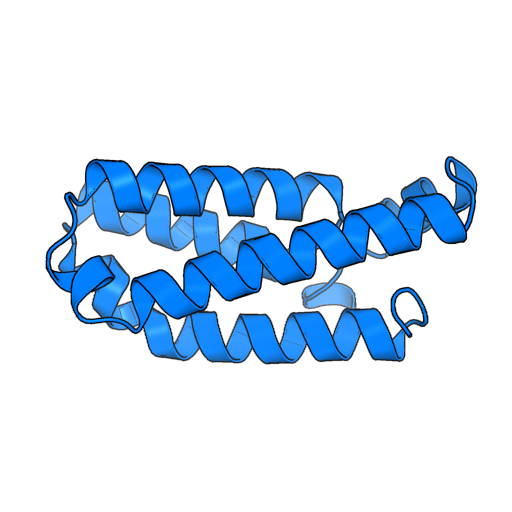 89 ? -10.952 -2.308 10.901 1.00 95.19 89 VAL A O 1
ATOM 687 N N . ASP A 1 90 ? -12.787 -3.019 11.940 1.00 96.00 90 ASP A N 1
ATOM 688 C CA . ASP A 1 90 ? -12.169 -4.267 12.411 1.00 96.00 90 ASP A CA 1
ATOM 689 C C . ASP A 1 90 ? -11.662 -5.148 11.257 1.00 96.00 90 ASP A C 1
ATOM 691 O O . ASP A 1 90 ? -10.669 -5.860 11.410 1.00 96.00 90 ASP A O 1
ATOM 695 N N . ALA A 1 91 ? -12.282 -5.048 10.074 1.00 95.94 91 ALA A N 1
ATOM 696 C CA . ALA A 1 91 ? -11.836 -5.752 8.875 1.00 95.94 91 ALA A CA 1
ATOM 697 C C . ALA A 1 91 ? -10.538 -5.185 8.268 1.00 95.94 91 ALA A C 1
ATOM 699 O O . ALA A 1 91 ? -9.857 -5.886 7.524 1.00 95.94 91 ALA A O 1
ATOM 700 N N . LEU A 1 92 ? -10.178 -3.932 8.574 1.00 96.50 92 LEU A N 1
ATOM 701 C CA . LEU A 1 92 ? -8.844 -3.398 8.279 1.00 96.50 92 LEU A CA 1
ATOM 702 C C . LEU A 1 92 ? -7.821 -4.022 9.222 1.00 96.50 92 LEU A C 1
ATOM 704 O O . LEU A 1 92 ? -6.786 -4.520 8.782 1.00 96.50 92 LEU A O 1
ATOM 708 N N . TRP A 1 93 ? -8.122 -4.003 10.521 1.00 96.75 93 TRP A N 1
ATOM 709 C CA . TRP A 1 93 ? -7.187 -4.439 11.554 1.00 96.75 93 TRP A CA 1
ATOM 710 C C . TRP A 1 93 ? -6.867 -5.933 11.468 1.00 96.75 93 TRP A C 1
ATOM 712 O O . TRP A 1 93 ? -5.731 -6.320 11.730 1.00 96.75 93 TRP A O 1
ATOM 722 N N . SER A 1 94 ? -7.816 -6.761 11.024 1.00 96.50 94 SER A N 1
ATOM 723 C CA . SER A 1 94 ? -7.582 -8.189 10.776 1.00 96.50 94 SER A CA 1
ATOM 724 C C . SER A 1 94 ? -6.638 -8.476 9.602 1.00 96.50 94 SER A C 1
ATOM 726 O O . SER A 1 94 ? -6.158 -9.601 9.472 1.00 96.50 94 SER A O 1
ATOM 728 N N . GLU A 1 95 ? -6.347 -7.480 8.760 1.00 96.38 95 GLU A N 1
ATOM 729 C CA . GLU A 1 95 ? -5.566 -7.642 7.531 1.00 96.38 95 GLU A CA 1
ATOM 730 C C . GLU A 1 95 ? -4.196 -6.962 7.558 1.00 96.38 95 GLU A C 1
ATOM 732 O O . GLU A 1 95 ? -3.431 -7.097 6.598 1.00 96.38 95 GLU A O 1
ATOM 737 N N . ILE A 1 96 ? -3.854 -6.261 8.643 1.00 95.69 96 ILE A N 1
ATOM 738 C CA . ILE A 1 96 ? -2.607 -5.491 8.737 1.00 95.69 96 ILE A CA 1
ATOM 739 C C . ILE A 1 96 ? -1.367 -6.358 8.573 1.00 95.69 96 ILE A C 1
ATOM 741 O O . ILE A 1 96 ? -0.486 -6.004 7.792 1.00 95.69 96 ILE A O 1
ATOM 745 N N . ASP A 1 97 ? -1.290 -7.500 9.252 1.00 96.50 97 ASP A N 1
ATOM 746 C CA . ASP A 1 97 ? -0.103 -8.359 9.180 1.00 96.50 97 ASP A CA 1
ATOM 747 C C . ASP A 1 97 ? 0.108 -8.906 7.761 1.00 96.50 97 ASP A C 1
ATOM 749 O O . ASP A 1 97 ? 1.233 -8.929 7.246 1.00 96.50 97 ASP A O 1
ATOM 753 N N . ASN A 1 98 ? -0.990 -9.263 7.088 1.00 96.81 98 ASN A N 1
ATOM 754 C CA . ASN A 1 98 ? -0.972 -9.690 5.692 1.00 96.81 98 ASN A CA 1
ATOM 755 C C . ASN A 1 98 ? -0.536 -8.549 4.765 1.00 96.81 98 ASN A C 1
ATOM 757 O O . ASN A 1 98 ? 0.250 -8.771 3.845 1.00 96.81 98 ASN A O 1
ATOM 761 N N . LEU A 1 99 ? -1.026 -7.328 4.998 1.00 97.50 99 LEU A N 1
ATOM 762 C CA . LEU A 1 99 ? -0.664 -6.152 4.208 1.00 97.50 99 LEU A CA 1
ATOM 763 C C . LEU A 1 99 ? 0.813 -5.768 4.396 1.00 97.50 99 LEU A C 1
ATOM 765 O O . LEU A 1 99 ? 1.502 -5.524 3.410 1.00 97.50 99 LEU A O 1
ATOM 769 N N . ASN A 1 100 ? 1.313 -5.772 5.634 1.00 97.25 100 ASN A N 1
ATOM 770 C CA . ASN A 1 100 ? 2.717 -5.512 5.962 1.00 97.25 100 ASN A CA 1
ATOM 771 C C . ASN A 1 100 ? 3.651 -6.528 5.288 1.00 97.25 100 ASN A C 1
ATOM 773 O O . ASN A 1 100 ? 4.674 -6.154 4.711 1.00 97.25 100 ASN A O 1
ATOM 777 N N . THR A 1 101 ? 3.287 -7.812 5.345 1.00 97.25 101 THR A N 1
ATOM 778 C CA . THR A 1 101 ? 4.045 -8.894 4.700 1.00 97.25 101 THR A CA 1
ATOM 779 C C . THR A 1 101 ? 4.070 -8.701 3.187 1.00 97.25 101 THR A C 1
ATOM 781 O O . THR A 1 101 ? 5.140 -8.671 2.586 1.00 97.25 101 THR A O 1
ATOM 784 N N . LEU A 1 102 ? 2.906 -8.452 2.580 1.00 97.12 102 LEU A N 1
ATOM 785 C CA . LEU A 1 102 ? 2.811 -8.205 1.146 1.00 97.12 102 LEU A CA 1
ATOM 786 C C . LEU A 1 102 ? 3.607 -6.971 0.712 1.00 97.12 102 LEU A C 1
ATOM 788 O O . LEU A 1 102 ? 4.210 -6.975 -0.363 1.00 97.12 102 LEU A O 1
ATOM 792 N N . TRP A 1 103 ? 3.624 -5.913 1.525 1.00 97.44 103 TRP A N 1
ATOM 793 C CA . TRP A 1 103 ? 4.423 -4.732 1.229 1.00 97.44 103 TRP A CA 1
ATOM 794 C C . TRP A 1 103 ? 5.913 -5.065 1.201 1.00 97.44 103 TRP A C 1
ATOM 796 O O . TRP A 1 103 ? 6.606 -4.694 0.253 1.00 97.44 103 TRP A O 1
ATOM 806 N N . LYS A 1 104 ? 6.400 -5.811 2.197 1.00 96.06 104 LYS A N 1
ATOM 807 C CA . LYS A 1 104 ? 7.789 -6.275 2.227 1.00 96.06 104 LYS A CA 1
ATOM 808 C C . LYS A 1 104 ? 8.132 -7.084 0.973 1.00 96.06 104 LYS A C 1
ATOM 810 O O . LYS A 1 104 ? 9.098 -6.749 0.294 1.00 96.06 104 LYS A O 1
ATOM 815 N N . ASP A 1 105 ? 7.299 -8.059 0.620 1.00 95.38 105 ASP A N 1
ATOM 816 C CA . ASP A 1 105 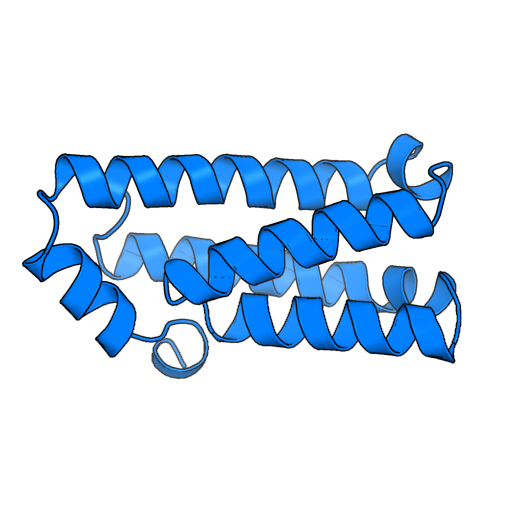? 7.518 -8.904 -0.559 1.00 95.38 105 ASP A CA 1
ATOM 817 C C . ASP A 1 105 ? 7.493 -8.089 -1.863 1.00 95.38 105 ASP A C 1
ATOM 819 O O . ASP A 1 105 ? 8.298 -8.313 -2.766 1.00 95.38 105 ASP A O 1
ATOM 823 N N . SER A 1 106 ? 6.602 -7.097 -1.957 1.00 94.50 106 SER A N 1
ATOM 824 C CA . SER A 1 106 ? 6.515 -6.194 -3.112 1.00 94.50 106 SER A CA 1
ATOM 825 C C . SER A 1 106 ? 7.756 -5.324 -3.248 1.00 94.50 106 SER A C 1
ATOM 827 O O . SER A 1 106 ? 8.275 -5.152 -4.346 1.00 94.50 106 SER A O 1
ATOM 829 N N . LYS A 1 107 ? 8.256 -4.797 -2.132 1.00 93.50 107 LYS A N 1
ATOM 830 C CA . LYS A 1 107 ? 9.469 -3.988 -2.089 1.00 93.50 107 LYS A CA 1
ATOM 831 C C . LYS A 1 107 ? 10.695 -4.795 -2.520 1.00 93.50 107 LYS A C 1
ATOM 833 O O . LYS A 1 107 ? 11.471 -4.333 -3.356 1.00 93.50 107 LYS A O 1
ATOM 838 N N . ASP A 1 108 ? 10.829 -6.011 -1.998 1.00 93.19 108 ASP A N 1
ATOM 839 C CA . ASP A 1 108 ? 11.911 -6.924 -2.368 1.00 93.19 108 ASP A CA 1
ATOM 840 C C . ASP A 1 108 ? 11.817 -7.308 -3.855 1.00 93.19 108 ASP A C 1
ATOM 842 O O . ASP A 1 108 ? 12.828 -7.328 -4.555 1.00 93.19 108 ASP A O 1
ATOM 846 N N . ALA A 1 109 ? 10.607 -7.531 -4.378 1.00 92.25 109 ALA A N 1
ATOM 847 C CA . ALA A 1 109 ? 10.391 -7.808 -5.796 1.00 92.25 109 ALA A CA 1
ATOM 848 C C . ALA A 1 109 ? 10.830 -6.645 -6.705 1.00 92.25 109 ALA A C 1
ATOM 850 O O . ALA A 1 109 ? 11.492 -6.889 -7.711 1.00 92.25 109 ALA A O 1
ATOM 851 N N . ILE A 1 110 ? 10.506 -5.393 -6.357 1.00 89.62 110 ILE A N 1
ATOM 852 C CA . ILE A 1 110 ? 10.882 -4.215 -7.163 1.00 89.62 110 ILE A CA 1
ATOM 853 C C . ILE A 1 110 ? 12.410 -4.075 -7.239 1.00 89.62 110 ILE A C 1
ATOM 855 O O . ILE A 1 110 ? 12.950 -3.843 -8.322 1.00 89.62 110 ILE A O 1
ATOM 859 N N . ARG A 1 111 ? 13.112 -4.266 -6.112 1.00 90.56 111 ARG A N 1
ATOM 860 C CA . ARG A 1 111 ? 14.584 -4.218 -6.062 1.00 90.56 111 ARG A CA 1
ATOM 861 C C . ARG A 1 111 ? 15.235 -5.362 -6.830 1.00 90.56 111 ARG A C 1
ATOM 863 O O . ARG A 1 111 ? 16.163 -5.137 -7.597 1.00 90.56 111 ARG A O 1
ATOM 870 N N . ASN A 1 112 ? 14.730 -6.585 -6.671 1.00 89.31 112 ASN A N 1
ATOM 871 C CA . ASN A 1 112 ? 15.281 -7.764 -7.349 1.00 89.31 112 ASN A CA 1
ATOM 872 C C . ASN A 1 112 ? 15.168 -7.687 -8.879 1.00 89.31 112 ASN A C 1
ATOM 874 O O . ASN A 1 112 ? 15.997 -8.260 -9.581 1.00 89.31 112 ASN A O 1
ATOM 878 N N . GLU A 1 113 ? 14.159 -6.986 -9.396 1.00 85.00 113 GLU A N 1
ATOM 879 C CA . GLU A 1 113 ? 13.988 -6.745 -10.834 1.00 85.00 113 GLU A CA 1
ATOM 880 C C . GLU A 1 113 ? 14.791 -5.517 -11.329 1.00 85.00 113 GLU A C 1
ATOM 882 O O . GLU A 1 113 ? 14.770 -5.208 -12.517 1.00 85.00 113 GLU A O 1
ATOM 887 N N . GLY A 1 114 ? 15.534 -4.835 -10.446 1.00 82.69 114 GLY A N 1
ATOM 888 C CA . GLY A 1 114 ? 16.438 -3.732 -10.798 1.00 82.69 114 GLY A CA 1
ATOM 889 C C . GLY A 1 114 ? 15.751 -2.385 -11.032 1.00 82.69 114 GLY A C 1
ATOM 890 O O . GLY A 1 114 ? 16.353 -1.488 -11.618 1.00 82.69 114 GLY A O 1
ATOM 891 N N . PHE A 1 115 ? 14.498 -2.234 -10.596 1.00 78.88 115 PHE A N 1
ATOM 892 C CA . PHE A 1 115 ? 13.756 -0.977 -10.733 1.00 78.88 115 PHE A CA 1
ATOM 893 C C . PHE A 1 115 ? 13.999 0.012 -9.582 1.00 78.88 115 PHE A C 1
ATOM 895 O O . PHE A 1 115 ? 13.656 1.187 -9.701 1.00 78.88 115 PHE A O 1
ATOM 902 N N . LEU A 1 116 ? 14.561 -0.466 -8.471 1.00 75.56 116 LEU A N 1
ATOM 903 C CA . LEU A 1 116 ? 15.027 0.331 -7.336 1.00 75.56 116 LEU A CA 1
ATOM 904 C C . LEU A 1 116 ? 16.406 -0.180 -6.916 1.00 75.56 116 LEU A C 1
ATOM 906 O O . LEU A 1 116 ? 16.591 -1.398 -6.820 1.00 75.56 116 LEU A O 1
ATOM 910 N N . SER A 1 117 ? 17.340 0.738 -6.654 1.00 70.25 117 SER A N 1
ATOM 911 C CA . SER A 1 117 ? 18.667 0.428 -6.099 1.00 70.25 117 SER A CA 1
ATOM 912 C C . SER A 1 117 ? 18.643 0.055 -4.616 1.00 70.25 117 SER A C 1
ATOM 914 O O . SER A 1 117 ? 17.783 0.596 -3.878 1.00 70.25 117 SER A O 1
#